Protein AF-A0A924SPE3-F1 (afdb_monomer_lite)

Secondary structure (DSSP, 8-state):
-HHHHH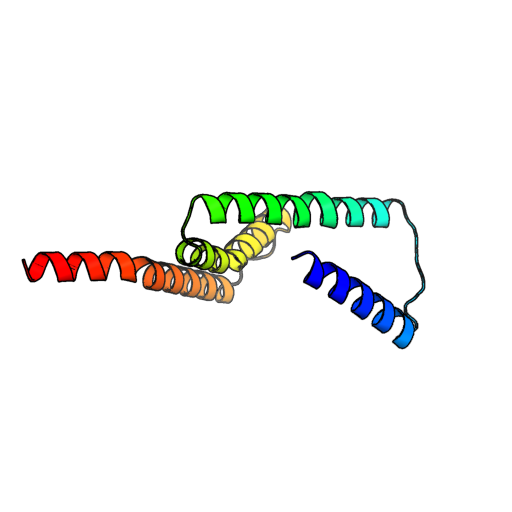HHHHHHHHHHHHTT-------HHHHHHHHIIIIIIIIHHHHHHHHHHHHS-HHHHHHHGGGHHHHHHHHHHHHH-----HHHHHHHHHHHHHHHHHHHHHHHHHHHHTTT-

Radius of gyration: 20.99 Å; chains: 1; bounding box: 48×42×63 Å

Foldseek 3Di:
DVVVVVVCVVVVVVVCVVVVVPDDPDDPVVVVVVCCCVVVPPVVVVVVVVVCVVVDPPLLVVLCVLCVVVVVVVCCCVVVVDDDDPVVVVVNVVSVVVSCVSVCVVVVVVVVVVVVD

Sequence (117 aa):
LLYQLVAACVLLLGAAWALGQTAIHATPLVWAVMGFQSLAISFASFLVWFWLLRTYLASRLSVFSFLTPLFGMGFGVWLLHEPLEPGFVVGAVCVLAGVVLVSSEGWLRLGFKKQVD

pLDDT: mean 86.62, std 11.07, range [47.09, 97.0]

Structure (mmCIF, N/CA/C/O backbone):
data_AF-A0A924SPE3-F1
#
_entry.id   AF-A0A924SPE3-F1
#
loop_
_atom_site.group_PDB
_atom_site.id
_atom_site.type_symbol
_atom_site.label_atom_id
_atom_site.label_alt_id
_atom_site.label_comp_id
_atom_site.label_asym_id
_atom_site.label_entity_id
_atom_site.label_seq_id
_atom_site.pdbx_PDB_ins_code
_atom_site.Cartn_x
_atom_site.Cartn_y
_atom_site.Cartn_z
_atom_site.occupancy
_atom_site.B_iso_or_equiv
_atom_site.auth_seq_id
_atom_site.auth_comp_id
_atom_site.auth_asym_id
_atom_site.auth_atom_id
_atom_site.pdbx_PDB_model_num
ATOM 1 N N . LEU A 1 1 ? -2.536 -17.333 0.695 1.00 81.06 1 LEU A N 1
ATOM 2 C CA . LEU A 1 1 ? -1.638 -16.407 -0.030 1.00 81.06 1 LEU A CA 1
ATOM 3 C C . LEU A 1 1 ? -0.887 -17.096 -1.174 1.00 81.06 1 LEU A C 1
ATOM 5 O O . LEU A 1 1 ? -1.018 -16.638 -2.296 1.00 81.06 1 LEU A O 1
ATOM 9 N N . LEU A 1 2 ? -0.176 -18.212 -0.944 1.00 88.38 2 LEU A N 1
ATOM 10 C CA . LEU A 1 2 ? 0.592 -18.899 -2.001 1.00 88.38 2 LEU A CA 1
ATOM 11 C C . LEU A 1 2 ? -0.238 -19.213 -3.260 1.00 88.38 2 LEU A C 1
ATOM 13 O O . LEU A 1 2 ? 0.159 -18.844 -4.358 1.00 88.38 2 LEU A O 1
ATOM 17 N N . TYR A 1 3 ? -1.428 -19.800 -3.095 1.00 92.88 3 TYR A N 1
ATOM 18 C CA . TYR A 1 3 ? -2.333 -20.081 -4.217 1.00 92.88 3 TYR A CA 1
ATOM 19 C C . TYR A 1 3 ? -2.739 -18.825 -5.007 1.00 92.88 3 TYR A C 1
ATOM 21 O O . TYR A 1 3 ? -2.831 -18.882 -6.226 1.00 92.88 3 TYR A O 1
ATOM 29 N N . GLN A 1 4 ? -2.931 -17.682 -4.336 1.00 92.56 4 GLN A N 1
ATOM 30 C CA . GLN A 1 4 ? -3.272 -16.413 -4.994 1.00 92.56 4 GLN A CA 1
ATOM 31 C C . GLN A 1 4 ? -2.090 -15.863 -5.800 1.00 92.56 4 GLN A C 1
ATOM 33 O O . GLN A 1 4 ? -2.294 -15.390 -6.910 1.00 92.56 4 GLN A O 1
ATOM 38 N N . LEU A 1 5 ? -0.862 -15.970 -5.280 1.00 90.81 5 LEU A N 1
ATOM 39 C CA . LEU A 1 5 ? 0.358 -15.576 -5.996 1.00 90.81 5 LEU A CA 1
ATOM 40 C C . LEU A 1 5 ? 0.601 -16.443 -7.232 1.00 90.81 5 LEU A C 1
ATOM 42 O O . LEU A 1 5 ? 0.904 -15.911 -8.295 1.00 90.81 5 LEU A O 1
ATOM 46 N N . VAL A 1 6 ? 0.438 -17.764 -7.111 1.00 95.56 6 VAL A N 1
ATOM 47 C CA . VAL A 1 6 ? 0.597 -18.688 -8.245 1.00 95.56 6 VAL A CA 1
ATOM 48 C C . VAL A 1 6 ? -0.464 -18.415 -9.309 1.00 95.56 6 VAL A C 1
ATOM 50 O O . VAL A 1 6 ? -0.123 -18.268 -10.480 1.00 95.56 6 VAL A O 1
ATOM 53 N N . ALA A 1 7 ? -1.731 -18.276 -8.908 1.00 96.56 7 ALA A N 1
ATOM 54 C CA . ALA A 1 7 ? -2.810 -17.940 -9.832 1.00 96.56 7 ALA A CA 1
ATOM 55 C C . ALA A 1 7 ? -2.566 -16.589 -10.521 1.00 96.56 7 ALA A C 1
ATOM 57 O O . ALA A 1 7 ? -2.660 -16.506 -11.742 1.00 96.56 7 ALA A O 1
ATOM 58 N N . ALA A 1 8 ? -2.187 -15.551 -9.767 1.00 94.88 8 ALA A N 1
ATOM 59 C CA . ALA A 1 8 ? -1.863 -14.240 -10.325 1.00 94.88 8 ALA A CA 1
ATOM 60 C C . ALA A 1 8 ? -0.680 -14.309 -11.299 1.00 94.88 8 ALA A C 1
ATOM 62 O O . ALA A 1 8 ? -0.750 -13.715 -12.367 1.00 94.88 8 ALA A O 1
ATOM 63 N N . CYS A 1 9 ? 0.372 -15.067 -10.978 1.00 94.12 9 CYS A N 1
ATOM 64 C CA . CYS A 1 9 ? 1.517 -15.271 -11.864 1.00 94.12 9 CYS A CA 1
ATOM 65 C C . CYS A 1 9 ? 1.085 -15.881 -13.206 1.00 94.12 9 CYS A C 1
ATOM 67 O O . CYS A 1 9 ? 1.374 -15.318 -14.260 1.00 94.12 9 CYS A O 1
ATOM 69 N N . VAL A 1 10 ? 0.322 -16.979 -13.174 1.00 96.75 10 VAL A N 1
ATOM 70 C CA . VAL A 1 10 ? -0.179 -17.641 -14.391 1.00 96.75 10 VAL A CA 1
ATOM 71 C C . VAL A 1 10 ? -1.074 -16.703 -15.204 1.00 96.75 10 VAL A C 1
ATOM 73 O O . VAL A 1 10 ? -0.893 -16.578 -16.415 1.00 96.75 10 VAL A O 1
ATOM 76 N N . LEU A 1 11 ? -2.009 -16.011 -14.546 1.00 97.00 11 LEU A N 1
ATOM 77 C CA . LEU A 1 11 ? -2.931 -15.086 -15.205 1.00 97.00 11 LEU A CA 1
ATOM 78 C C . LEU A 1 11 ? -2.204 -13.892 -15.834 1.00 97.00 11 LEU A C 1
ATOM 80 O O . LEU A 1 11 ? -2.497 -13.540 -16.973 1.00 97.00 11 LEU A O 1
ATOM 84 N N . LEU A 1 12 ? -1.245 -13.288 -15.128 1.00 94.25 12 LEU A N 1
ATOM 85 C CA . LEU A 1 12 ? -0.489 -12.135 -15.623 1.00 94.25 12 LEU A CA 1
ATOM 86 C C . LEU A 1 12 ? 0.449 -12.513 -16.772 1.00 94.25 12 LEU A C 1
ATOM 88 O O . LEU A 1 12 ? 0.551 -11.756 -17.733 1.00 94.25 12 LEU A O 1
ATOM 92 N N . LEU A 1 13 ? 1.084 -13.689 -16.725 1.00 94.31 13 LEU A N 1
ATOM 93 C CA . LEU A 1 13 ? 1.885 -14.194 -17.845 1.00 94.31 13 LEU A CA 1
ATOM 94 C C . LEU A 1 13 ? 1.013 -14.492 -19.072 1.00 94.31 13 LEU A C 1
ATOM 96 O O . LEU A 1 13 ? 1.375 -14.117 -20.187 1.00 94.31 13 LEU A O 1
ATOM 100 N N . GLY A 1 14 ? -0.158 -15.106 -18.870 1.00 96.06 14 GLY A N 1
ATOM 101 C CA . GLY A 1 14 ? -1.131 -15.331 -19.940 1.00 96.06 14 GLY A CA 1
ATOM 102 C C . GLY A 1 14 ? -1.640 -14.024 -20.552 1.00 96.06 14 GLY A C 1
ATOM 103 O O . GLY A 1 14 ? -1.716 -13.904 -21.774 1.00 96.06 14 GLY A O 1
ATOM 104 N N . ALA A 1 15 ? -1.921 -13.017 -19.721 1.00 95.69 15 ALA A N 1
ATOM 105 C CA . ALA A 1 15 ? -2.323 -11.690 -20.175 1.00 95.69 15 ALA A CA 1
ATOM 106 C C . ALA A 1 15 ? -1.203 -10.984 -20.954 1.00 95.69 15 ALA A C 1
ATOM 108 O O . ALA A 1 15 ? -1.461 -10.453 -22.031 1.00 95.69 15 ALA A O 1
ATOM 109 N N . ALA A 1 16 ? 0.041 -11.019 -20.467 1.00 94.44 16 ALA A N 1
ATOM 110 C CA . ALA A 1 16 ? 1.186 -10.438 -21.168 1.00 94.44 16 ALA A CA 1
ATOM 111 C C . ALA A 1 16 ? 1.373 -11.061 -22.560 1.00 94.44 16 ALA A C 1
ATOM 113 O O . ALA A 1 16 ? 1.617 -10.342 -23.530 1.00 94.44 16 ALA A O 1
ATOM 114 N N . TRP A 1 17 ? 1.197 -12.382 -22.667 1.00 95.25 17 TRP A N 1
ATOM 115 C CA . TRP A 1 17 ? 1.217 -13.084 -23.948 1.00 95.25 17 TRP A CA 1
ATOM 116 C C . TRP A 1 17 ? 0.063 -12.653 -24.862 1.00 95.25 17 TRP A C 1
ATOM 118 O O . TRP A 1 17 ? 0.304 -12.283 -26.009 1.00 95.25 17 TRP A O 1
ATOM 128 N N . ALA A 1 18 ? -1.172 -12.618 -24.350 1.00 96.00 18 ALA A N 1
ATOM 129 C CA . ALA A 1 18 ? -2.353 -12.223 -25.121 1.00 96.00 18 ALA A CA 1
ATOM 130 C C . ALA A 1 18 ? -2.299 -10.764 -25.618 1.00 96.00 18 ALA A C 1
ATOM 132 O O . ALA A 1 18 ? -2.795 -10.466 -26.702 1.00 96.00 18 ALA A O 1
ATOM 133 N N . LEU A 1 19 ? -1.684 -9.861 -24.847 1.00 95.38 19 LEU A N 1
ATOM 134 C CA . LEU A 1 19 ? -1.510 -8.448 -25.204 1.00 95.38 19 LEU A CA 1
ATOM 135 C C . LEU A 1 19 ? -0.246 -8.186 -26.047 1.00 95.38 19 LEU A C 1
ATOM 137 O O . LEU A 1 19 ? 0.001 -7.042 -26.425 1.00 95.38 19 LEU A O 1
ATOM 141 N N . GLY A 1 20 ? 0.578 -9.205 -26.318 1.00 91.38 20 GLY A N 1
ATOM 142 C CA . GLY A 1 20 ? 1.856 -9.047 -27.023 1.00 91.38 20 GLY A CA 1
ATOM 143 C C . GLY A 1 20 ? 2.917 -8.259 -26.240 1.00 91.38 20 GLY A C 1
ATOM 144 O O . GLY A 1 20 ? 3.921 -7.835 -26.807 1.00 91.38 20 GLY A O 1
ATOM 145 N N . GLN A 1 21 ? 2.724 -8.062 -24.933 1.00 90.62 21 GLN A N 1
ATOM 146 C CA . GLN A 1 21 ? 3.615 -7.305 -24.045 1.00 90.62 21 GLN A CA 1
ATOM 147 C C . GLN A 1 21 ? 4.666 -8.210 -23.387 1.00 90.62 21 GLN A C 1
ATOM 149 O O . GLN A 1 21 ? 4.917 -8.142 -22.187 1.00 90.62 21 GLN A O 1
ATOM 154 N N . THR A 1 22 ? 5.288 -9.092 -24.167 1.00 88.12 22 THR A N 1
ATOM 155 C CA . THR A 1 22 ? 6.282 -10.055 -23.661 1.00 88.12 22 THR A CA 1
ATOM 156 C C . THR A 1 22 ? 7.715 -9.524 -23.701 1.00 88.12 22 THR A C 1
ATOM 158 O O . THR A 1 22 ? 8.650 -10.244 -23.355 1.00 88.12 22 THR A O 1
ATOM 161 N N . ALA A 1 23 ? 7.918 -8.284 -24.153 1.00 87.75 23 ALA A N 1
ATOM 162 C CA . ALA A 1 23 ? 9.236 -7.668 -24.220 1.00 87.75 23 ALA A CA 1
ATOM 163 C C . ALA A 1 23 ? 9.769 -7.374 -22.808 1.00 87.75 23 ALA A C 1
ATOM 165 O O . ALA A 1 23 ? 9.173 -6.611 -22.049 1.00 87.75 23 ALA A O 1
ATOM 166 N N . ILE A 1 24 ? 10.916 -7.963 -22.463 1.00 86.69 24 ILE A N 1
ATOM 167 C CA . ILE A 1 24 ? 11.590 -7.739 -21.181 1.00 86.69 24 ILE A CA 1
ATOM 168 C C . ILE A 1 24 ? 12.789 -6.820 -21.409 1.00 86.69 24 ILE A C 1
ATOM 170 O O . ILE A 1 24 ? 13.795 -7.216 -21.996 1.00 86.69 24 ILE A O 1
ATOM 174 N N . HIS A 1 25 ? 12.707 -5.597 -20.890 1.00 88.44 25 HIS A N 1
ATOM 175 C CA . HIS A 1 25 ? 13.823 -4.653 -20.874 1.00 88.44 25 HIS A CA 1
ATOM 176 C C . HIS A 1 25 ? 14.591 -4.785 -19.555 1.00 88.44 25 HIS A C 1
ATOM 178 O O . HIS A 1 25 ? 14.356 -4.053 -18.593 1.00 88.44 25 HIS A O 1
ATOM 184 N N . ALA A 1 26 ? 15.499 -5.760 -19.498 1.00 86.94 26 ALA A N 1
ATOM 185 C CA . ALA A 1 26 ? 16.288 -6.055 -18.306 1.00 86.94 26 ALA A CA 1
ATOM 186 C C . ALA A 1 26 ? 17.368 -4.985 -18.071 1.00 86.94 26 ALA A C 1
ATOM 188 O O . ALA A 1 26 ? 18.501 -5.105 -18.532 1.00 86.94 26 ALA A O 1
ATOM 189 N N . THR A 1 27 ? 17.014 -3.931 -17.337 1.00 94.94 27 THR A N 1
ATOM 190 C CA . THR A 1 27 ? 17.964 -2.921 -16.853 1.00 94.94 27 THR A CA 1
ATOM 191 C C . THR A 1 27 ? 18.275 -3.147 -15.370 1.00 94.94 27 THR A C 1
ATOM 193 O O . THR A 1 27 ? 17.430 -3.683 -14.644 1.00 94.94 27 THR A O 1
ATOM 196 N N . PRO A 1 28 ? 19.448 -2.718 -14.867 1.00 94.19 28 PRO A N 1
ATOM 197 C CA . PRO A 1 28 ? 19.751 -2.782 -13.435 1.00 94.19 28 PRO A CA 1
ATOM 198 C C . PRO A 1 28 ? 18.697 -2.078 -12.569 1.00 94.19 28 PRO A C 1
ATOM 200 O O . PRO A 1 28 ? 18.377 -2.548 -11.481 1.00 94.19 28 PRO A O 1
ATOM 203 N N . LEU A 1 29 ? 18.104 -0.992 -13.082 1.00 95.56 29 LEU A N 1
ATOM 204 C CA . LEU A 1 29 ? 17.022 -0.270 -12.416 1.00 95.56 29 LEU A CA 1
ATOM 205 C C . LEU A 1 29 ? 15.762 -1.132 -12.270 1.00 95.56 29 LEU A C 1
ATOM 207 O O . LEU A 1 29 ? 15.179 -1.167 -11.191 1.00 95.56 29 LEU A O 1
ATOM 211 N N . VAL A 1 30 ? 15.361 -1.859 -13.319 1.00 94.44 30 VAL A N 1
ATOM 212 C CA . VAL A 1 30 ? 14.201 -2.767 -13.263 1.00 94.44 30 VAL A CA 1
ATOM 213 C C . VAL A 1 30 ? 14.419 -3.847 -12.206 1.00 94.44 30 VAL A C 1
ATOM 215 O O . VAL A 1 30 ? 13.524 -4.097 -11.403 1.00 94.44 30 VAL A O 1
ATOM 218 N N . TRP A 1 31 ? 15.615 -4.434 -12.139 1.00 94.75 31 TRP A N 1
ATOM 219 C CA . TRP A 1 31 ? 15.946 -5.414 -11.102 1.00 94.75 31 TRP A CA 1
ATOM 220 C C . TRP A 1 31 ? 15.944 -4.813 -9.694 1.00 94.75 31 TRP A C 1
ATOM 222 O O . TRP A 1 31 ? 15.413 -5.434 -8.774 1.00 94.75 31 TRP A O 1
ATOM 232 N N . ALA A 1 32 ? 16.472 -3.599 -9.523 1.00 96.25 32 ALA A N 1
ATOM 233 C CA . ALA A 1 32 ? 16.452 -2.899 -8.240 1.00 96.25 32 ALA A CA 1
ATOM 234 C C . ALA A 1 32 ? 15.017 -2.602 -7.774 1.00 96.25 32 ALA A C 1
ATOM 236 O O . ALA A 1 32 ? 14.668 -2.898 -6.631 1.00 96.25 32 ALA A O 1
ATOM 237 N N . VAL A 1 33 ? 14.163 -2.086 -8.665 1.00 95.06 33 VAL A N 1
ATOM 238 C CA . VAL A 1 33 ? 12.748 -1.805 -8.372 1.00 95.06 33 VAL A CA 1
ATOM 239 C C . VAL A 1 33 ? 11.979 -3.096 -8.087 1.00 95.06 33 VAL A C 1
ATOM 241 O O . VAL A 1 33 ? 11.220 -3.147 -7.123 1.00 95.06 33 VAL A O 1
ATOM 244 N N . MET A 1 34 ? 12.205 -4.166 -8.856 1.00 94.38 34 MET A N 1
ATOM 245 C CA . MET A 1 34 ? 11.605 -5.482 -8.599 1.00 94.38 34 MET A CA 1
ATOM 246 C C . MET A 1 34 ? 12.029 -6.050 -7.240 1.00 94.38 34 MET A C 1
ATOM 248 O O . MET A 1 34 ? 11.185 -6.548 -6.491 1.00 94.38 34 MET A O 1
ATOM 252 N N . GLY A 1 35 ? 13.312 -5.945 -6.886 1.00 96.00 35 GLY A N 1
ATOM 253 C CA . GLY A 1 35 ? 13.826 -6.352 -5.577 1.00 96.00 35 GLY A CA 1
ATOM 254 C C . GLY A 1 35 ? 13.210 -5.540 -4.438 1.00 96.00 35 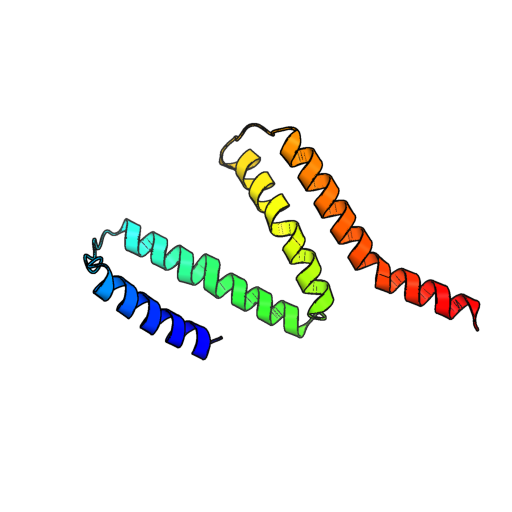GLY A C 1
ATOM 255 O O . GLY A 1 35 ? 12.712 -6.113 -3.471 1.00 96.00 35 GLY A O 1
ATOM 256 N N . PHE A 1 36 ? 13.157 -4.215 -4.577 1.00 95.50 36 PHE A N 1
ATOM 257 C CA . PHE A 1 36 ? 12.525 -3.331 -3.599 1.00 95.50 36 PHE A CA 1
ATOM 258 C C . PHE A 1 36 ? 11.030 -3.645 -3.422 1.00 95.50 36 PHE A C 1
ATOM 260 O O . PHE A 1 36 ? 10.562 -3.854 -2.302 1.00 95.50 36 PHE A O 1
ATOM 267 N N . GLN A 1 37 ? 10.283 -3.769 -4.520 1.00 94.88 37 GLN A N 1
ATOM 268 C CA . GLN A 1 37 ? 8.847 -4.044 -4.489 1.00 94.88 37 GLN A CA 1
ATOM 269 C C . GLN A 1 37 ? 8.525 -5.428 -3.899 1.00 94.88 37 GLN A C 1
ATOM 271 O O . GLN A 1 37 ? 7.545 -5.587 -3.165 1.00 94.88 37 GLN A O 1
ATOM 276 N N . SER A 1 38 ? 9.331 -6.446 -4.205 1.00 94.25 38 SER A N 1
ATOM 277 C CA . SER A 1 38 ? 9.108 -7.810 -3.713 1.00 94.25 38 SER A CA 1
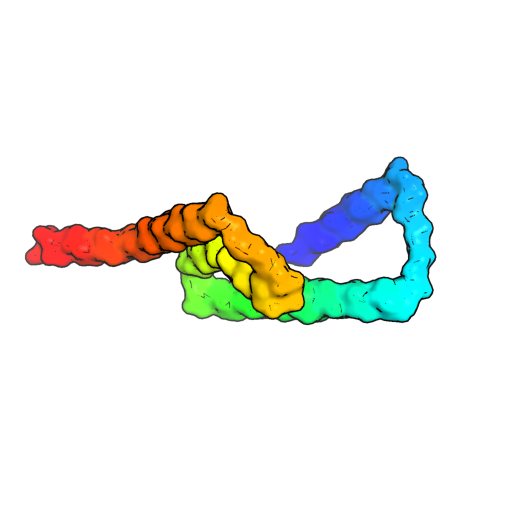ATOM 278 C C . SER A 1 38 ? 9.552 -7.992 -2.259 1.00 94.25 38 SER A C 1
ATOM 280 O O . SER A 1 38 ? 8.780 -8.520 -1.457 1.00 94.25 38 SER A O 1
ATOM 282 N N . LEU A 1 39 ? 10.750 -7.531 -1.890 1.00 95.56 39 LEU A N 1
ATOM 283 C CA . LEU A 1 39 ? 11.331 -7.756 -0.563 1.00 95.56 39 LEU A CA 1
ATOM 284 C C . LEU A 1 39 ? 10.905 -6.695 0.456 1.00 95.56 39 LEU A C 1
ATOM 286 O O . LEU A 1 39 ? 10.427 -7.032 1.540 1.00 95.56 39 LEU A O 1
ATOM 290 N N . ALA A 1 40 ? 11.074 -5.415 0.121 1.00 93.81 40 ALA A N 1
ATOM 291 C CA . ALA A 1 40 ? 10.820 -4.331 1.064 1.00 93.81 40 ALA A CA 1
ATOM 292 C C . ALA A 1 40 ? 9.324 -4.030 1.171 1.00 93.81 40 ALA A C 1
ATOM 294 O O . ALA A 1 40 ? 8.795 -3.954 2.275 1.00 93.81 40 ALA A O 1
ATOM 295 N N . ILE A 1 41 ? 8.624 -3.906 0.040 1.00 94.31 41 ILE A N 1
ATOM 296 C CA . ILE A 1 41 ? 7.194 -3.582 0.063 1.00 94.31 41 ILE A CA 1
ATOM 297 C C . ILE A 1 41 ? 6.371 -4.833 0.361 1.00 94.31 41 ILE A C 1
ATOM 299 O O . ILE A 1 41 ? 5.711 -4.897 1.393 1.00 94.31 41 ILE A O 1
ATOM 303 N N . SER A 1 42 ? 6.410 -5.852 -0.496 1.00 93.19 42 SER A N 1
ATOM 304 C CA . SER A 1 42 ? 5.473 -6.978 -0.384 1.00 93.19 42 SER A CA 1
ATOM 305 C C . SER A 1 42 ? 5.803 -7.912 0.785 1.00 93.19 42 SER A C 1
ATOM 307 O O . SER A 1 42 ? 4.958 -8.139 1.652 1.00 93.19 42 SER A O 1
ATOM 309 N N . PHE A 1 43 ? 7.023 -8.456 0.837 1.00 93.75 43 PHE A N 1
ATOM 310 C CA . PHE A 1 43 ? 7.403 -9.448 1.846 1.00 93.75 43 PHE A CA 1
ATOM 311 C C . PHE A 1 43 ? 7.369 -8.876 3.267 1.00 93.75 43 PHE A C 1
ATOM 313 O O . PHE A 1 43 ? 6.725 -9.472 4.134 1.00 93.75 43 PHE A O 1
ATOM 320 N N . ALA A 1 44 ? 7.986 -7.713 3.509 1.00 95.62 44 ALA A N 1
ATOM 321 C CA . ALA A 1 44 ? 7.961 -7.098 4.836 1.00 95.62 44 ALA A CA 1
ATOM 322 C C . ALA A 1 44 ? 6.529 -6.746 5.276 1.00 95.62 44 ALA A C 1
ATOM 324 O O . ALA A 1 44 ? 6.161 -7.029 6.416 1.00 95.62 44 ALA A O 1
ATOM 325 N N . SER A 1 45 ? 5.691 -6.218 4.371 1.00 92.00 45 SER A N 1
ATOM 326 C CA . SER A 1 45 ? 4.289 -5.899 4.690 1.00 92.00 45 SER A CA 1
ATOM 327 C C . SER A 1 45 ? 3.496 -7.138 5.083 1.00 92.00 45 SER A C 1
ATOM 329 O O . SER A 1 45 ? 2.785 -7.113 6.085 1.00 92.00 45 SER A O 1
ATOM 331 N N . PHE A 1 46 ? 3.635 -8.246 4.346 1.00 90.38 46 PHE A N 1
ATOM 332 C CA . PHE A 1 46 ? 2.963 -9.495 4.712 1.00 90.38 46 PHE A CA 1
ATOM 333 C C . PHE A 1 46 ? 3.510 -10.094 6.006 1.00 90.38 46 PHE A C 1
ATOM 335 O O . PHE A 1 46 ? 2.730 -10.618 6.800 1.00 90.38 46 PHE A O 1
ATOM 342 N N . LEU A 1 47 ? 4.818 -10.001 6.252 1.00 93.94 47 LEU A N 1
ATOM 343 C CA . LEU A 1 47 ? 5.417 -10.466 7.500 1.00 93.94 47 LEU A CA 1
ATOM 344 C C . LEU A 1 47 ? 4.855 -9.698 8.702 1.00 93.94 47 LEU A C 1
ATOM 346 O O . LEU A 1 47 ? 4.390 -10.316 9.662 1.00 93.94 47 LEU A O 1
ATOM 350 N N . VAL A 1 48 ? 4.840 -8.365 8.620 1.00 93.12 48 VAL A N 1
ATOM 351 C CA . VAL A 1 48 ? 4.259 -7.483 9.640 1.00 93.12 48 VAL A CA 1
ATOM 352 C C . VAL A 1 48 ? 2.766 -7.760 9.799 1.00 93.12 48 VAL A C 1
ATOM 354 O O . VAL A 1 48 ? 2.293 -7.918 10.922 1.00 93.12 48 VAL A O 1
ATOM 357 N N . TRP A 1 49 ? 2.028 -7.907 8.699 1.00 90.81 49 TRP A N 1
ATOM 358 C CA . TRP A 1 49 ? 0.601 -8.220 8.722 1.00 90.81 49 TRP A CA 1
ATOM 359 C C . TRP A 1 49 ? 0.301 -9.555 9.411 1.00 90.81 49 TRP A C 1
ATOM 361 O O . TRP A 1 49 ? -0.555 -9.620 10.290 1.00 90.81 49 TRP A O 1
ATOM 371 N N . PHE A 1 50 ? 1.024 -10.626 9.076 1.00 90.81 50 PHE A N 1
ATOM 372 C CA . PHE A 1 50 ? 0.838 -11.926 9.724 1.00 90.81 50 PHE A CA 1
ATOM 373 C C . PHE A 1 50 ? 1.286 -11.926 11.186 1.00 90.81 50 PHE A C 1
ATOM 375 O O . PHE A 1 50 ? 0.690 -12.622 12.009 1.00 90.81 50 PHE A O 1
ATOM 382 N N . TRP A 1 51 ? 2.314 -11.151 11.532 1.00 93.50 51 TRP A N 1
ATOM 383 C CA . TRP A 1 51 ? 2.706 -10.941 12.924 1.00 93.50 51 TRP A CA 1
ATOM 384 C C . TRP A 1 51 ? 1.608 -10.212 13.716 1.00 93.50 51 TRP A C 1
ATOM 386 O O . TRP A 1 51 ? 1.219 -10.664 14.797 1.00 93.50 51 TRP A O 1
ATOM 396 N N . LEU A 1 52 ? 1.029 -9.158 13.139 1.00 90.81 52 LEU A N 1
ATOM 397 C CA . LEU A 1 52 ? -0.092 -8.419 13.715 1.00 90.81 52 LEU A CA 1
ATOM 398 C C . LEU A 1 52 ? -1.333 -9.301 13.870 1.00 90.81 52 LEU A C 1
ATOM 400 O O . LEU A 1 52 ? -1.925 -9.302 14.944 1.00 90.81 52 LEU A O 1
ATOM 404 N N . LEU A 1 53 ? -1.698 -10.097 12.861 1.00 90.38 53 LEU A N 1
ATOM 405 C CA . LEU A 1 53 ? -2.846 -11.013 12.928 1.00 90.38 53 LEU A CA 1
ATOM 406 C C . LEU A 1 53 ? -2.711 -12.078 14.023 1.00 90.38 53 LEU A C 1
ATOM 408 O O . LEU A 1 53 ? -3.719 -12.577 14.515 1.00 90.38 53 LEU A O 1
ATOM 412 N N . ARG A 1 54 ? -1.481 -12.434 14.415 1.00 89.31 54 ARG A N 1
ATOM 413 C CA . ARG A 1 54 ? -1.248 -13.331 15.557 1.00 89.31 54 ARG A CA 1
ATOM 414 C C . ARG A 1 54 ? -1.437 -12.651 16.911 1.00 89.31 54 ARG A C 1
ATOM 416 O O . ARG A 1 54 ? -1.663 -13.346 17.895 1.00 89.31 54 ARG A O 1
ATOM 423 N N . THR A 1 55 ? -1.352 -11.325 16.961 1.00 87.12 55 THR A N 1
ATOM 424 C CA . THR A 1 55 ? -1.358 -10.546 18.209 1.00 87.12 55 THR A CA 1
ATOM 425 C C . THR A 1 55 ? -2.667 -9.773 18.413 1.00 87.12 55 THR A C 1
ATOM 427 O O . THR A 1 55 ? -3.092 -9.559 19.547 1.00 87.12 55 THR A O 1
ATOM 430 N N . TYR A 1 56 ? -3.344 -9.380 17.331 1.00 85.62 56 TYR A N 1
ATOM 431 C CA . TYR A 1 56 ? -4.544 -8.546 17.340 1.00 85.62 56 TYR A CA 1
ATOM 432 C C . TYR A 1 56 ? -5.684 -9.170 16.529 1.00 85.62 56 TYR A C 1
ATOM 434 O O . TYR A 1 56 ? -5.474 -9.842 15.522 1.00 85.62 56 TYR A O 1
ATOM 442 N N . LEU A 1 57 ? -6.922 -8.881 16.941 1.00 83.06 57 LEU A N 1
ATOM 443 C CA . LEU A 1 57 ? -8.126 -9.259 16.200 1.00 83.06 57 LEU A CA 1
ATOM 444 C C . LEU A 1 57 ? -8.118 -8.623 14.803 1.00 83.06 57 LEU A C 1
ATOM 446 O O . LEU A 1 57 ? -7.931 -7.410 14.677 1.00 83.06 57 LEU A O 1
ATOM 450 N N . ALA A 1 58 ? -8.413 -9.425 13.776 1.00 81.69 58 ALA A N 1
ATOM 451 C CA . ALA A 1 58 ? -8.444 -8.986 12.379 1.00 81.69 58 ALA A CA 1
ATOM 452 C C . ALA A 1 58 ? -9.314 -7.734 12.167 1.00 81.69 58 ALA A C 1
ATOM 454 O O . ALA A 1 58 ? -8.893 -6.806 11.482 1.00 81.69 58 ALA A O 1
ATOM 455 N N . SER A 1 59 ? -10.473 -7.657 12.832 1.00 81.81 59 SER A N 1
ATOM 456 C CA . SER A 1 59 ? -11.381 -6.506 12.745 1.00 81.81 59 SER A CA 1
ATOM 457 C C . SER A 1 59 ? -10.773 -5.205 13.270 1.00 81.81 59 SER A C 1
ATOM 459 O O . SER A 1 59 ? -11.105 -4.142 12.768 1.00 81.81 59 SER A O 1
ATOM 461 N N . ARG A 1 60 ? -9.886 -5.258 14.275 1.00 80.31 60 ARG A N 1
ATOM 462 C CA . ARG A 1 60 ? -9.211 -4.054 14.793 1.00 80.31 60 ARG A CA 1
ATOM 463 C C . ARG A 1 60 ? -8.120 -3.590 13.834 1.00 80.31 60 ARG A C 1
ATOM 465 O O . ARG A 1 60 ? -7.958 -2.395 13.627 1.00 80.31 60 ARG A O 1
ATOM 472 N N . LEU A 1 61 ? -7.410 -4.538 13.224 1.00 84.56 61 LEU A N 1
ATOM 473 C CA . LEU A 1 61 ? -6.367 -4.262 12.238 1.00 84.56 61 LEU A CA 1
ATOM 474 C C . LEU A 1 61 ? -6.924 -3.658 10.949 1.00 84.56 61 LEU A C 1
ATOM 476 O O . LEU A 1 61 ? -6.330 -2.724 10.420 1.00 84.56 61 LEU A O 1
ATOM 480 N N . SER A 1 62 ? -8.077 -4.132 10.469 1.00 80.44 62 SER A N 1
ATOM 481 C CA . SER A 1 62 ? -8.683 -3.617 9.236 1.00 80.44 62 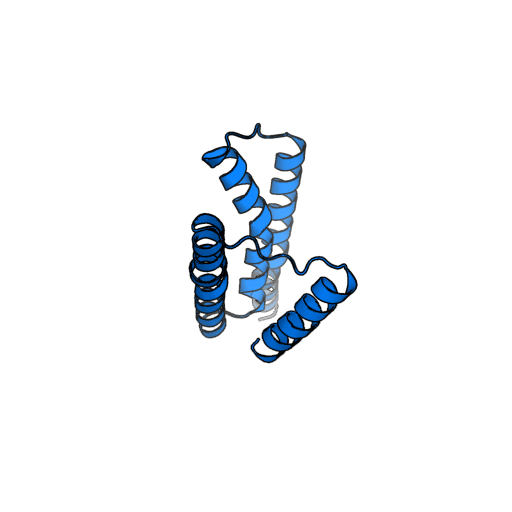SER A CA 1
ATOM 482 C C . SER A 1 62 ? -9.111 -2.152 9.335 1.00 80.44 62 SER A C 1
ATOM 484 O O . SER A 1 62 ? -9.109 -1.460 8.323 1.00 80.44 62 SER A O 1
ATOM 486 N N . VAL A 1 63 ? -9.434 -1.647 10.534 1.00 82.31 63 VAL A N 1
ATOM 487 C CA . VAL A 1 63 ? -9.760 -0.220 10.703 1.00 82.31 63 VAL A CA 1
ATOM 488 C C . VAL A 1 63 ? -8.541 0.665 10.415 1.00 82.31 63 VAL A C 1
ATOM 490 O O . VAL A 1 63 ? -8.684 1.734 9.829 1.00 82.31 63 VAL A O 1
ATOM 493 N N . PHE A 1 64 ? -7.326 0.203 10.731 1.00 80.56 64 PHE A N 1
ATOM 494 C CA . PHE A 1 64 ? -6.099 0.939 10.409 1.00 80.56 64 PHE A CA 1
ATOM 495 C C . PHE A 1 64 ? -5.837 1.033 8.903 1.00 80.56 64 PHE A C 1
ATOM 497 O O . PHE A 1 64 ? -5.213 1.996 8.465 1.00 80.56 64 PHE A O 1
ATOM 504 N N . SER A 1 65 ? -6.343 0.100 8.091 1.00 84.50 65 SER A N 1
ATOM 505 C CA . SER A 1 65 ? -6.235 0.187 6.627 1.00 84.50 65 SER A CA 1
ATOM 506 C C . SER A 1 65 ? -6.985 1.393 6.050 1.00 84.50 65 SER A C 1
ATOM 508 O O . SER A 1 65 ? -6.632 1.873 4.978 1.00 84.50 65 SER A O 1
ATOM 510 N N . PHE A 1 66 ? -7.961 1.957 6.771 1.00 83.75 66 PHE A N 1
ATOM 511 C CA . PHE A 1 66 ? -8.585 3.221 6.370 1.00 83.75 66 PHE A CA 1
ATOM 512 C C . PHE A 1 66 ? -7.651 4.428 6.533 1.00 83.75 66 PHE A C 1
ATOM 514 O O . PHE A 1 66 ? -7.905 5.466 5.933 1.00 83.75 66 PHE A O 1
ATOM 521 N N . LEU A 1 67 ? -6.545 4.304 7.277 1.00 87.31 67 LEU A N 1
ATOM 522 C CA . LEU A 1 67 ? -5.533 5.359 7.385 1.00 87.31 67 LEU A CA 1
ATOM 523 C C . LEU A 1 67 ? -4.561 5.387 6.200 1.00 87.31 67 LEU A C 1
ATOM 525 O O . LEU A 1 67 ? -3.834 6.363 6.035 1.00 87.31 67 LEU A O 1
ATOM 529 N N . THR A 1 68 ? -4.535 4.358 5.351 1.00 89.44 68 THR A N 1
ATOM 530 C CA . THR A 1 68 ? -3.661 4.302 4.170 1.00 89.44 68 THR A CA 1
ATOM 531 C C . THR A 1 68 ? -3.709 5.566 3.291 1.00 89.44 68 THR A C 1
ATOM 533 O O . THR A 1 68 ? -2.632 6.082 2.993 1.00 89.44 68 THR A O 1
ATOM 536 N N . PRO A 1 69 ? -4.875 6.130 2.906 1.00 86.62 69 PRO A N 1
ATOM 537 C CA . PRO A 1 69 ? -4.921 7.379 2.138 1.00 86.62 69 PRO A CA 1
ATOM 538 C C . PRO A 1 69 ? -4.322 8.585 2.879 1.00 86.62 69 PRO A C 1
ATOM 540 O O . PRO A 1 69 ? -3.701 9.432 2.243 1.00 86.62 69 PRO A O 1
ATOM 543 N N . LEU A 1 70 ? -4.450 8.651 4.210 1.00 90.12 70 LEU A N 1
ATOM 544 C CA . LEU A 1 70 ? -3.846 9.713 5.026 1.00 90.12 70 LEU A CA 1
ATOM 545 C C . LEU A 1 70 ? -2.318 9.619 5.010 1.00 90.12 70 LEU A C 1
ATOM 547 O O . LEU A 1 70 ? -1.650 10.633 4.829 1.00 90.12 70 LEU A O 1
ATOM 551 N N . PHE A 1 71 ? -1.764 8.410 5.147 1.00 90.94 71 PHE A N 1
ATOM 552 C CA . PHE A 1 71 ? -0.322 8.197 5.000 1.00 90.94 71 PHE A CA 1
ATOM 553 C C . PHE A 1 71 ? 0.149 8.502 3.577 1.00 90.94 71 PHE A C 1
ATOM 555 O O . PHE A 1 71 ? 1.167 9.163 3.414 1.00 90.94 71 PHE A O 1
ATOM 562 N N . GLY A 1 72 ? -0.604 8.077 2.558 1.00 89.81 72 GLY A N 1
ATOM 563 C CA . GLY A 1 72 ? -0.306 8.369 1.155 1.00 89.81 72 GLY A CA 1
ATOM 564 C C . GLY A 1 72 ? -0.209 9.870 0.884 1.00 89.81 72 GLY A C 1
ATOM 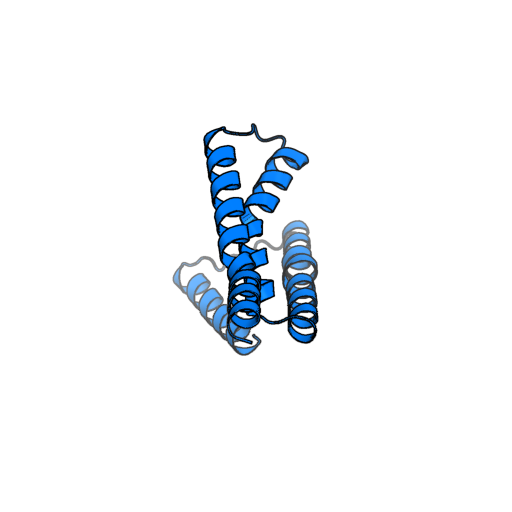565 O O . GLY A 1 72 ? 0.803 10.326 0.359 1.00 89.81 72 GLY A O 1
ATOM 566 N N . MET A 1 73 ? -1.200 10.648 1.330 1.00 89.88 73 MET A N 1
ATOM 567 C CA . MET A 1 73 ? -1.130 12.110 1.264 1.00 89.88 73 MET A CA 1
ATOM 568 C C . MET A 1 73 ? 0.026 12.668 2.089 1.00 89.88 73 MET A C 1
ATOM 570 O O . MET A 1 73 ? 0.755 13.522 1.597 1.00 89.88 73 MET A O 1
ATOM 574 N N . GLY A 1 74 ? 0.183 12.227 3.339 1.00 91.75 74 GLY A N 1
ATOM 575 C CA . GLY A 1 74 ? 1.230 12.741 4.219 1.00 91.75 74 GLY A CA 1
ATOM 576 C C . GLY A 1 74 ? 2.608 12.584 3.583 1.00 91.75 74 GLY A C 1
ATOM 577 O O . GLY A 1 74 ? 3.393 13.528 3.570 1.00 91.75 74 GLY A O 1
ATOM 578 N N . PHE A 1 75 ? 2.865 11.427 2.970 1.00 91.75 75 PHE A N 1
ATOM 579 C CA . PHE A 1 75 ? 4.081 11.185 2.205 1.00 91.75 75 PHE A CA 1
ATOM 580 C C . PHE A 1 75 ? 4.132 11.971 0.887 1.00 91.75 75 PHE A C 1
ATOM 582 O O . PHE A 1 75 ? 5.210 12.433 0.539 1.00 91.75 75 PHE A O 1
ATOM 589 N N . GLY A 1 76 ? 3.021 12.184 0.176 1.00 91.19 76 GLY A N 1
ATOM 590 C CA . GLY A 1 76 ? 2.986 13.034 -1.027 1.00 91.19 76 GLY A CA 1
ATOM 591 C C . GLY A 1 76 ? 3.353 14.493 -0.733 1.00 91.19 76 GLY A C 1
ATOM 592 O O . GLY A 1 76 ? 4.231 15.071 -1.369 1.00 91.19 76 GLY A O 1
ATOM 593 N N . VAL A 1 77 ? 2.780 15.069 0.319 1.00 91.75 77 VAL A N 1
ATOM 594 C CA . VAL A 1 77 ? 3.101 16.435 0.758 1.00 91.75 77 VAL A CA 1
ATOM 595 C C . VAL A 1 77 ? 4.532 16.512 1.290 1.00 91.75 77 VAL A C 1
ATOM 597 O O . VAL A 1 77 ? 5.252 17.456 0.982 1.00 91.75 77 VAL A O 1
ATOM 600 N N . TRP A 1 78 ? 4.973 15.525 2.076 1.00 93.44 78 TRP A N 1
ATOM 601 C CA . TRP A 1 78 ? 6.290 15.568 2.715 1.00 93.44 78 TRP A CA 1
ATOM 602 C C . TRP A 1 78 ? 7.454 15.229 1.770 1.00 93.44 78 TRP A C 1
ATOM 604 O O . TRP A 1 78 ? 8.464 15.927 1.788 1.00 93.44 78 TRP A O 1
ATOM 614 N N . LEU A 1 79 ? 7.344 14.177 0.949 1.00 94.00 79 LEU A N 1
ATOM 615 C CA . LEU A 1 79 ? 8.416 13.756 0.034 1.00 94.00 79 LEU A CA 1
ATOM 616 C C . LEU A 1 79 ? 8.338 14.492 -1.305 1.00 94.00 79 LEU A C 1
ATOM 618 O O . LEU A 1 79 ? 9.369 14.917 -1.825 1.00 94.00 79 LEU A O 1
ATOM 622 N N . LEU A 1 80 ? 7.138 14.613 -1.883 1.00 91.31 80 LEU A N 1
ATOM 623 C CA . LEU A 1 80 ? 6.946 15.168 -3.229 1.00 91.31 80 LEU A CA 1
ATOM 624 C C . LEU A 1 80 ? 6.623 16.671 -3.211 1.00 91.31 80 LEU A C 1
ATOM 626 O O . LEU A 1 80 ? 6.609 17.285 -4.274 1.00 91.31 80 LEU A O 1
ATOM 630 N N . HIS A 1 81 ? 6.438 17.278 -2.031 1.00 89.19 81 HIS A N 1
ATOM 631 C CA . HIS A 1 81 ? 6.087 18.696 -1.870 1.00 89.19 81 HIS A CA 1
ATOM 632 C C . HIS A 1 81 ? 4.793 19.077 -2.607 1.00 89.19 81 HIS A C 1
ATOM 634 O O . HIS A 1 81 ? 4.646 20.203 -3.087 1.00 89.19 81 HIS A O 1
ATOM 640 N N . GLU A 1 82 ? 3.850 18.137 -2.709 1.00 88.94 82 GLU A N 1
ATOM 641 C CA . GLU A 1 82 ? 2.567 18.393 -3.358 1.00 88.94 82 GLU A CA 1
ATOM 642 C C . GLU A 1 82 ? 1.730 19.405 -2.556 1.00 88.94 82 GLU A C 1
ATOM 644 O O . GLU A 1 82 ? 1.673 19.327 -1.321 1.00 88.94 82 GLU A O 1
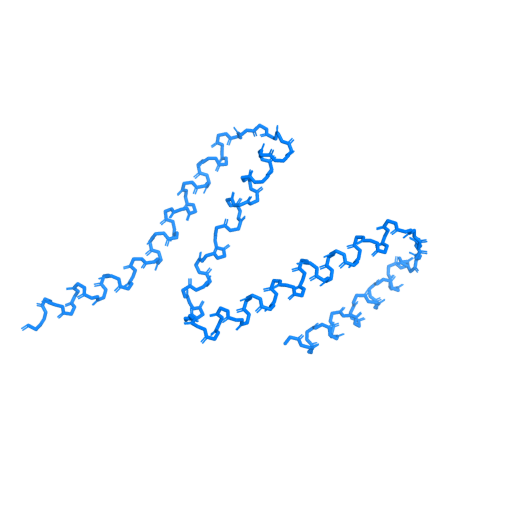ATOM 649 N N . PRO A 1 83 ? 1.067 20.367 -3.229 1.00 86.88 83 PRO A N 1
ATOM 650 C CA . PRO A 1 83 ? 0.222 21.341 -2.556 1.00 86.88 83 PRO A CA 1
ATOM 651 C C . PRO A 1 83 ? -0.972 20.650 -1.894 1.00 86.88 83 PRO A C 1
ATOM 653 O O . PRO A 1 83 ? -1.661 19.827 -2.496 1.00 86.88 83 PRO A O 1
ATOM 656 N N . LEU A 1 84 ? -1.236 21.011 -0.637 1.00 87.06 84 LEU A N 1
ATOM 657 C CA . LEU A 1 84 ? -2.332 20.437 0.133 1.00 87.06 84 LEU A CA 1
ATOM 658 C C . LEU A 1 84 ? -3.671 21.008 -0.350 1.00 87.06 84 LEU A C 1
ATOM 660 O O . LEU A 1 84 ? -4.037 22.137 -0.016 1.00 87.06 84 LEU A O 1
ATOM 664 N N . GLU A 1 85 ? -4.407 20.229 -1.138 1.00 87.56 85 GLU A N 1
ATOM 665 C CA . GLU A 1 85 ? -5.691 20.672 -1.669 1.00 87.56 85 GLU A CA 1
ATOM 666 C C . GLU A 1 85 ? -6.790 20.635 -0.584 1.00 87.56 85 GLU A C 1
ATOM 668 O O . GLU A 1 85 ? -6.932 19.625 0.119 1.00 87.56 85 GLU A O 1
ATOM 673 N N . PRO A 1 86 ? -7.619 21.689 -0.447 1.00 87.62 86 PRO A N 1
ATOM 674 C CA . PRO A 1 86 ? -8.659 21.748 0.583 1.00 87.62 86 PRO A CA 1
ATOM 675 C C . PRO A 1 86 ? -9.643 20.572 0.537 1.00 87.62 86 PRO A C 1
ATOM 677 O O . PRO A 1 86 ? -10.075 20.087 1.583 1.00 87.62 86 PRO A O 1
ATOM 680 N N . GLY A 1 87 ? -9.970 20.076 -0.663 1.00 87.50 87 GLY A N 1
ATOM 681 C CA . GLY A 1 87 ? -10.864 18.928 -0.836 1.00 87.50 87 GLY A CA 1
ATOM 682 C C . GLY A 1 87 ? -10.329 17.658 -0.174 1.00 87.50 87 GLY A C 1
ATOM 683 O O . GLY A 1 87 ? -11.089 16.889 0.418 1.00 87.50 87 GLY A O 1
ATOM 684 N N . PHE A 1 88 ? -9.011 17.471 -0.182 1.00 85.75 88 PHE A N 1
ATOM 685 C CA . PHE A 1 88 ? -8.406 16.321 0.470 1.00 85.75 88 PHE A CA 1
ATOM 686 C C . PHE A 1 88 ? -8.404 16.472 1.990 1.00 85.75 88 PHE A C 1
ATOM 688 O O . PHE A 1 88 ? -8.650 15.495 2.686 1.00 85.75 88 PHE A O 1
ATOM 695 N N . VAL A 1 89 ? -8.213 17.683 2.524 1.00 88.56 89 VAL A N 1
ATOM 696 C CA . VAL A 1 89 ? -8.340 17.933 3.973 1.00 88.56 89 VAL A CA 1
ATOM 697 C C . VAL A 1 89 ? -9.735 17.543 4.465 1.00 88.56 89 VAL A C 1
ATOM 699 O O . VAL A 1 89 ? -9.865 16.867 5.486 1.00 88.56 89 VAL A O 1
ATOM 702 N N . VAL A 1 90 ? -10.780 17.891 3.710 1.00 91.88 90 VAL A N 1
ATOM 703 C CA . VAL A 1 90 ? -12.155 17.464 4.016 1.00 91.88 90 VAL A CA 1
ATOM 704 C C . VAL A 1 90 ? -12.271 15.938 3.982 1.00 91.88 90 VAL A C 1
ATOM 706 O O . VAL A 1 90 ? -12.775 15.340 4.933 1.00 91.88 90 VAL A O 1
ATOM 709 N N . GLY A 1 91 ? -11.743 15.289 2.939 1.00 89.50 91 GLY A N 1
ATOM 710 C CA . GLY A 1 91 ? -11.718 13.827 2.839 1.00 89.50 91 GLY A CA 1
ATOM 711 C C . GLY A 1 91 ? -10.976 13.151 4.000 1.00 89.50 91 GLY A C 1
ATOM 712 O O . GLY A 1 91 ? -11.476 12.186 4.575 1.00 89.50 91 GLY A O 1
ATOM 713 N N . ALA A 1 92 ? -9.827 13.692 4.401 1.00 89.69 92 ALA A N 1
ATOM 714 C CA . ALA A 1 92 ? -9.026 13.239 5.533 1.00 89.69 92 ALA A CA 1
ATOM 715 C C . ALA A 1 92 ? -9.820 13.297 6.846 1.00 89.69 92 ALA A C 1
ATOM 717 O O . ALA A 1 92 ? -9.847 12.318 7.595 1.00 89.69 92 ALA A O 1
ATOM 718 N N . VAL A 1 93 ? -10.527 14.404 7.096 1.00 91.38 93 VAL A N 1
ATOM 719 C CA . VAL A 1 93 ? -11.418 14.545 8.258 1.00 91.38 93 VAL A CA 1
ATOM 720 C C . VAL A 1 93 ? -12.555 13.520 8.209 1.00 91.38 93 VAL A C 1
ATOM 722 O O . VAL A 1 93 ? -12.823 12.870 9.220 1.00 91.38 93 VAL A O 1
ATOM 725 N N . CYS A 1 94 ? -13.187 13.311 7.050 1.00 91.00 94 CYS A N 1
ATOM 726 C CA . CYS A 1 94 ? -14.236 12.298 6.889 1.00 91.00 94 CYS A CA 1
ATOM 727 C C . CYS A 1 94 ? -13.729 10.872 7.171 1.00 91.00 94 CYS A C 1
ATOM 729 O O . CYS A 1 94 ? -14.408 10.105 7.857 1.00 91.00 94 CYS A O 1
ATOM 731 N N . VAL A 1 95 ? -12.531 10.520 6.694 1.00 89.56 95 VAL A N 1
ATOM 732 C CA . VAL A 1 95 ? -11.897 9.217 6.960 1.00 89.56 95 VAL A CA 1
ATOM 733 C C . VAL A 1 95 ? -11.617 9.041 8.452 1.00 89.56 95 VAL A C 1
ATOM 735 O O . VAL A 1 95 ? -11.972 8.006 9.021 1.00 89.56 95 VAL A O 1
ATOM 738 N N . LEU A 1 96 ? -11.034 10.052 9.105 1.00 89.56 96 LEU A N 1
ATOM 739 C CA . LEU A 1 96 ? -10.779 10.022 10.549 1.00 89.56 96 LEU A CA 1
ATOM 740 C C . LEU A 1 96 ? -12.080 9.865 11.346 1.00 89.56 96 LEU A C 1
ATOM 742 O O . LEU A 1 96 ? -12.134 9.055 12.272 1.00 89.56 96 LEU A O 1
ATOM 746 N N . ALA A 1 97 ? -13.143 10.571 10.955 1.00 90.38 97 ALA A N 1
ATOM 747 C CA . ALA A 1 97 ? -14.457 10.437 11.577 1.00 90.38 97 ALA A CA 1
ATOM 748 C C . ALA A 1 97 ? -15.014 9.007 11.441 1.00 90.38 97 ALA A C 1
ATOM 750 O O . ALA A 1 97 ? -15.477 8.433 12.429 1.00 90.38 97 ALA A O 1
ATOM 751 N N . GLY A 1 98 ? -14.912 8.397 10.254 1.00 87.06 98 GLY A N 1
ATOM 752 C CA . GLY A 1 98 ? -15.330 7.010 10.024 1.00 87.06 98 GLY A CA 1
ATOM 753 C C . GLY A 1 98 ? -14.540 5.999 10.861 1.00 87.06 98 GLY A C 1
ATOM 754 O O . GLY A 1 98 ? -15.128 5.113 11.483 1.00 87.06 98 GLY A O 1
ATOM 755 N N . VAL A 1 99 ? -13.216 6.166 10.944 1.00 85.06 99 VAL A N 1
ATOM 756 C CA . VAL A 1 99 ? -12.330 5.330 11.775 1.00 85.06 99 VAL A CA 1
ATOM 757 C C . VAL A 1 99 ? -12.717 5.394 13.252 1.00 85.06 99 VAL A C 1
ATOM 759 O O . VAL A 1 99 ? -12.818 4.349 13.904 1.00 85.06 99 VAL A O 1
ATOM 762 N N . VAL A 1 100 ? -12.967 6.595 13.782 1.00 85.12 100 VAL A N 1
ATOM 763 C CA . VAL A 1 100 ? -13.395 6.788 15.177 1.00 85.12 100 VAL A CA 1
ATOM 764 C C . VAL A 1 100 ? -14.753 6.132 15.422 1.00 85.12 100 VAL A C 1
ATOM 766 O O . VAL A 1 100 ? -14.906 5.406 16.405 1.00 85.12 100 VAL A O 1
ATOM 769 N N . LEU A 1 101 ? -15.713 6.321 14.514 1.00 85.44 101 LEU A N 1
ATOM 770 C CA . LEU A 1 101 ? -17.052 5.748 14.633 1.00 85.44 101 LEU A CA 1
ATOM 771 C C . LEU A 1 101 ? -17.008 4.214 14.679 1.00 85.44 101 LEU A C 1
ATOM 773 O O . LEU A 1 101 ? -17.561 3.623 15.607 1.00 85.44 101 LEU A O 1
ATOM 777 N N . VAL A 1 102 ? -16.277 3.569 13.765 1.00 82.00 102 VAL A N 1
ATOM 778 C CA . VAL A 1 102 ? -16.121 2.100 13.748 1.00 82.00 102 VAL A CA 1
ATOM 779 C C . VAL A 1 102 ? -15.367 1.597 14.984 1.00 82.00 102 VAL A C 1
ATOM 781 O O . VAL A 1 102 ? -15.718 0.568 15.559 1.00 82.00 102 VAL A O 1
ATOM 784 N N . SER A 1 103 ? -14.359 2.338 15.448 1.00 77.06 103 SER A N 1
ATOM 785 C CA . SER A 1 103 ? -13.586 1.962 16.641 1.00 77.06 103 SER A CA 1
ATOM 786 C C . SER A 1 103 ? -14.384 2.110 17.946 1.00 77.06 103 SER A C 1
ATOM 788 O O . SER A 1 103 ? -14.106 1.411 18.924 1.00 77.06 103 SER A O 1
ATOM 790 N N . SER A 1 104 ? -15.389 2.991 17.970 1.00 74.56 104 SER A N 1
ATOM 791 C CA . SER A 1 104 ? -16.205 3.290 19.155 1.00 74.56 104 SER A CA 1
ATOM 792 C C . SER A 1 104 ? -17.237 2.208 19.499 1.00 74.56 104 SER A C 1
ATOM 794 O O . SER A 1 104 ? -17.700 2.144 20.640 1.00 74.56 104 SER A O 1
ATOM 796 N N . GLU A 1 105 ? -17.554 1.296 18.571 1.00 66.56 105 GLU A N 1
ATOM 797 C CA . GLU A 1 105 ? -18.580 0.261 18.773 1.00 66.56 105 GLU A CA 1
ATOM 798 C C . GLU A 1 105 ? -18.247 -0.672 19.957 1.00 66.56 105 GLU A C 1
ATOM 800 O O . GLU A 1 105 ? -19.130 -1.119 20.692 1.00 66.56 105 GLU A O 1
ATOM 805 N N . GLY A 1 106 ? -16.953 -0.906 20.212 1.00 62.31 106 GLY A N 1
ATOM 806 C CA . GLY A 1 106 ? -16.489 -1.662 21.379 1.00 62.31 106 GLY A CA 1
ATOM 807 C C . GLY A 1 106 ? -16.697 -0.933 22.713 1.00 62.31 106 GLY A C 1
ATOM 808 O O . GLY A 1 106 ? -16.969 -1.578 23.724 1.00 62.31 106 GLY A O 1
ATOM 809 N N . TRP A 1 107 ? -16.610 0.401 22.723 1.00 58.16 107 TRP A N 1
ATOM 810 C CA . TRP A 1 107 ? -16.829 1.230 23.916 1.00 58.16 107 TRP A CA 1
ATOM 811 C C . TRP A 1 107 ? -18.322 1.348 24.239 1.00 58.16 107 TRP A C 1
ATOM 813 O O . TRP A 1 107 ? -18.715 1.239 25.401 1.00 58.16 107 TRP A O 1
ATOM 823 N N . LEU A 1 108 ? -19.165 1.482 23.211 1.00 61.41 108 LEU A N 1
ATOM 824 C CA . LEU A 1 108 ? -20.623 1.561 23.357 1.00 61.41 108 LEU A CA 1
ATOM 825 C C . LEU A 1 108 ? -21.221 0.273 23.944 1.00 61.41 108 LEU A C 1
ATOM 827 O O . LEU A 1 108 ? -22.094 0.335 24.812 1.00 61.41 108 LEU A O 1
ATOM 831 N N . ARG A 1 109 ? -20.704 -0.900 23.552 1.00 60.19 109 ARG A N 1
ATOM 832 C CA . ARG A 1 109 ? -21.141 -2.196 24.108 1.00 60.19 109 ARG A CA 1
ATOM 833 C C . ARG A 1 109 ? -20.757 -2.383 25.581 1.00 60.19 109 ARG A C 1
ATOM 835 O O . ARG A 1 109 ? -21.500 -3.020 26.324 1.00 60.19 109 ARG A O 1
ATOM 842 N N . LEU A 1 110 ? -19.633 -1.813 26.020 1.00 60.91 110 LEU A N 1
ATOM 843 C CA . LEU A 1 110 ? -19.219 -1.827 27.430 1.00 60.91 110 LEU A CA 1
ATOM 844 C C . LEU A 1 110 ? -20.070 -0.879 28.289 1.00 60.91 110 LEU A C 1
ATOM 846 O O . LEU A 1 110 ? -20.401 -1.224 29.422 1.00 60.91 110 LEU A O 1
ATOM 850 N N . GLY A 1 111 ? -20.462 0.277 27.743 1.00 59.28 111 GLY A N 1
ATOM 851 C CA . GLY A 1 111 ? -21.365 1.220 28.410 1.00 59.28 111 GLY A CA 1
ATOM 852 C C . GLY A 1 111 ? -22.760 0.640 28.658 1.00 59.28 111 GLY A C 1
ATOM 853 O O . GLY A 1 111 ? -23.285 0.780 29.757 1.00 59.28 111 GLY A O 1
ATOM 854 N N . PHE A 1 112 ? -23.315 -0.088 27.684 1.00 58.72 112 PHE A N 1
ATOM 855 C CA . PHE A 1 112 ? -24.625 -0.737 27.824 1.00 58.72 112 PHE A CA 1
ATOM 856 C C . PHE A 1 112 ? -24.635 -1.878 28.849 1.00 58.72 112 PHE A C 1
ATOM 858 O O . PHE A 1 112 ? -25.608 -2.026 29.579 1.00 58.72 112 PHE A O 1
ATOM 865 N N . LYS A 1 113 ? -23.556 -2.669 28.950 1.00 54.12 113 LYS A N 1
ATOM 866 C CA . LYS A 1 113 ? -23.492 -3.769 29.927 1.00 54.12 113 LYS A CA 1
ATOM 867 C C . LYS A 1 113 ? -23.444 -3.260 31.373 1.00 54.12 113 LYS A C 1
ATOM 869 O O . LYS A 1 113 ? -24.089 -3.828 32.238 1.00 54.12 113 LYS A O 1
ATOM 874 N N . LYS A 1 114 ? -22.751 -2.143 31.620 1.00 54.69 114 LYS A N 1
ATOM 875 C CA . LYS A 1 114 ? -22.626 -1.533 32.956 1.00 54.69 114 LYS A CA 1
ATOM 876 C C . LYS A 1 114 ? -23.921 -0.881 33.472 1.00 54.69 114 LYS A C 1
ATOM 878 O O . LYS A 1 114 ? -23.960 -0.458 34.617 1.00 54.69 114 LYS A O 1
ATOM 883 N N . GLN A 1 115 ? -24.938 -0.735 32.622 1.00 57.19 115 GLN A N 1
ATOM 884 C CA . GLN A 1 115 ? -26.220 -0.114 32.971 1.00 57.19 115 GLN A CA 1
ATOM 885 C C . GLN A 1 115 ? -27.332 -1.139 33.251 1.00 57.19 115 GLN A C 1
ATOM 887 O O . GLN A 1 115 ? -28.423 -0.743 33.653 1.00 57.19 115 GLN A O 1
ATOM 892 N N . VAL A 1 116 ? -27.071 -2.425 32.995 1.00 57.12 116 VAL A N 1
ATOM 893 C CA . VAL A 1 116 ? -28.038 -3.530 33.135 1.00 57.12 116 VAL A CA 1
ATOM 894 C C . VAL A 1 116 ? -27.696 -4.452 34.320 1.00 57.12 116 VAL A C 1
ATOM 896 O O . VAL A 1 116 ? -28.574 -5.181 34.772 1.00 57.12 116 VAL A O 1
ATOM 899 N N . ASP A 1 117 ? -26.466 -4.376 34.842 1.00 47.09 117 ASP A N 1
ATOM 900 C CA . ASP A 1 117 ? -26.024 -4.995 36.106 1.00 47.09 117 ASP A CA 1
ATOM 901 C C . ASP A 1 117 ? -26.158 -3.999 37.276 1.00 47.09 117 ASP A C 1
ATOM 903 O O . ASP A 1 117 ? -26.549 -4.429 38.385 1.00 47.09 117 ASP A O 1
#